Protein AF-A0A9E6AZG5-F1 (afdb_monomer)

Secondary structure (DSSP, 8-state):
--HHHHHHHHHHHHHHHHHHHHHHHHHHHHHHHHHHHHH-GGGSSEETTEE-HHHHHHHHHHHHHHHHHHHHHHHHHHHHHHHHHHHHHHHHHHHHHHTTT-

Foldseek 3Di:
DPVVV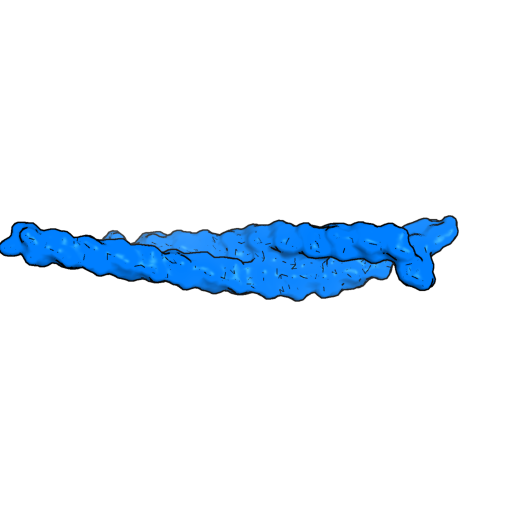VVVLLVVLLVQLQVQLQVQLCVQLVVVLVVCCVVCVVVQQHDPVGGDVVVSVVSSCVSNVVSSVVSSVVRSVVSSVVVVVVVVVVVVVVVVVVVVVD

Solvent-accessible surface area (backbone atoms only — not comparable to full-atom values): 5407 Å² total; per-residue (Å²): 145,64,79,72,55,59,61,51,52,57,55,51,27,54,53,49,6,50,51,49,3,51,55,52,11,50,52,54,22,52,54,50,48,52,48,50,55,69,70,24,73,93,46,60,34,41,51,100,93,45,68,35,61,66,55,52,48,53,54,33,50,68,41,24,55,58,38,24,52,52,43,13,53,52,48,20,54,49,50,48,52,52,53,52,51,55,53,54,54,54,52,53,57,51,56,61,54,50,72,73,76,111

Radius of gyration: 22.8 Å; Cα contacts (8 Å, |Δi|>4): 71; chains: 1; bounding box: 53×23×68 Å

Mean predicted aligned error: 7.4 Å

Nearest PDB structures (foldseek):
  5bs1-assembly2_C  TM=3.365E-01  e=4.104E+00  Chlamydomonas reinhardtii
  8i6s-assembly1_A  TM=3.724E-01  e=9.579E+00  Pseudomonas aeruginosa

Sequence (102 aa):
MILIDIKKISTQFWSFGLLVGTLGAALITSVIMTWELIENPGEIFRHAQGVNWSFVFDTASSWFVPSFLYLGLTSAIAHLSISALTLGLNKKSQDENKDKVD

pLDDT: mean 88.22, std 12.58, range [48.38, 98.31]

Structure (mmCIF, N/CA/C/O backbone):
data_AF-A0A9E6AZG5-F1
#
_entry.id   AF-A0A9E6AZG5-F1
#
loop_
_atom_site.group_PDB
_atom_site.id
_atom_site.type_symbol
_atom_site.label_atom_id
_atom_site.label_alt_id
_atom_site.label_comp_id
_atom_site.label_asym_id
_atom_site.label_entity_id
_atom_site.label_seq_id
_atom_site.pdbx_PDB_ins_code
_atom_site.Cartn_x
_atom_site.Cartn_y
_atom_site.Cartn_z
_atom_site.occupancy
_atom_site.B_iso_or_equiv
_atom_site.auth_seq_id
_atom_site.auth_comp_id
_atom_site.auth_asym_id
_atom_site.auth_atom_id
_atom_site.pdbx_PDB_model_num
ATOM 1 N N . MET A 1 1 ? -25.352 -9.637 27.479 1.00 48.38 1 MET A N 1
ATOM 2 C CA . MET A 1 1 ? -25.395 -9.318 26.035 1.00 48.38 1 MET A CA 1
ATOM 3 C C . MET A 1 1 ? -24.274 -8.326 25.702 1.00 48.38 1 MET A C 1
ATOM 5 O O . MET A 1 1 ? -24.547 -7.172 25.443 1.00 48.38 1 MET A O 1
ATOM 9 N N . ILE A 1 2 ? -23.004 -8.737 25.844 1.00 52.09 2 ILE A N 1
ATOM 10 C CA . ILE A 1 2 ? -21.812 -7.857 25.691 1.00 52.09 2 ILE A CA 1
ATOM 11 C C . ILE A 1 2 ? -20.679 -8.597 24.944 1.00 52.09 2 ILE A C 1
ATOM 13 O O . ILE A 1 2 ? -19.928 -8.003 24.182 1.00 52.09 2 ILE A O 1
ATOM 17 N N . LEU A 1 3 ? -20.598 -9.927 25.078 1.00 51.19 3 LEU A N 1
ATOM 18 C CA . LEU A 1 3 ? -19.562 -10.756 24.441 1.00 51.19 3 LEU A CA 1
ATOM 19 C C . LEU A 1 3 ? -19.686 -10.917 22.912 1.00 51.19 3 LEU A C 1
ATOM 21 O O . LEU A 1 3 ? -18.716 -11.318 22.275 1.00 51.19 3 LEU A O 1
ATOM 25 N N . ILE A 1 4 ? -20.842 -10.608 22.314 1.00 52.00 4 ILE A N 1
ATOM 26 C CA . ILE A 1 4 ? -21.062 -10.775 20.865 1.00 52.00 4 ILE A CA 1
ATOM 27 C C . ILE A 1 4 ? -20.422 -9.623 20.058 1.00 52.00 4 ILE A C 1
ATOM 29 O O . ILE A 1 4 ? -19.988 -9.847 18.928 1.00 52.00 4 ILE A O 1
ATOM 33 N N . ASP A 1 5 ? -20.259 -8.428 20.638 1.00 57.88 5 ASP A N 1
ATOM 34 C CA . ASP A 1 5 ? -19.784 -7.245 19.898 1.00 57.88 5 ASP A CA 1
ATOM 35 C C . ASP A 1 5 ? -18.259 -7.172 19.724 1.00 57.88 5 ASP A C 1
ATOM 37 O O . ASP A 1 5 ? -17.775 -6.744 18.676 1.00 57.88 5 ASP A O 1
ATOM 41 N N . ILE A 1 6 ? -17.469 -7.671 20.681 1.00 60.81 6 ILE A N 1
ATOM 42 C CA . ILE A 1 6 ? -15.996 -7.562 20.631 1.00 60.81 6 ILE A CA 1
ATOM 43 C C . ILE A 1 6 ? -15.407 -8.370 19.463 1.00 60.81 6 ILE A C 1
ATOM 45 O O . ILE A 1 6 ? -14.500 -7.909 18.770 1.00 60.81 6 ILE A O 1
ATOM 49 N N . LYS A 1 7 ? -15.949 -9.567 19.204 1.00 61.09 7 LYS A N 1
ATOM 50 C CA . LYS A 1 7 ? -15.480 -10.447 18.120 1.00 61.09 7 LYS A CA 1
ATOM 51 C C . LYS A 1 7 ? -15.829 -9.888 16.735 1.00 61.09 7 LYS A C 1
ATOM 53 O O . LYS A 1 7 ? -15.092 -10.090 15.770 1.00 61.09 7 LYS A O 1
ATOM 58 N N . LYS A 1 8 ? -16.949 -9.169 16.634 1.00 65.31 8 LYS A N 1
ATOM 59 C CA . LYS A 1 8 ? -17.400 -8.525 15.396 1.00 65.31 8 LYS A CA 1
ATOM 60 C C . LYS A 1 8 ? -16.527 -7.312 15.063 1.00 65.31 8 LYS A C 1
ATOM 62 O O . LYS A 1 8 ? -16.056 -7.202 13.934 1.00 65.31 8 LYS A O 1
ATOM 67 N N . ILE A 1 9 ? -16.213 -6.495 16.068 1.00 66.44 9 ILE A N 1
ATOM 68 C CA . ILE A 1 9 ? -15.299 -5.349 15.949 1.00 66.44 9 ILE A CA 1
ATOM 69 C C . ILE A 1 9 ? -13.882 -5.799 15.559 1.00 66.44 9 ILE A C 1
ATOM 71 O O . ILE A 1 9 ? -13.280 -5.210 14.662 1.00 66.44 9 ILE A O 1
ATOM 75 N N . SER A 1 10 ? -13.354 -6.872 16.164 1.00 65.62 10 SER A N 1
ATOM 76 C CA . SER A 1 10 ? -11.999 -7.355 15.849 1.00 65.62 10 SER A CA 1
ATOM 77 C C . SER A 1 10 ? -11.866 -7.937 14.435 1.00 65.62 10 SER A C 1
ATOM 79 O O . SER A 1 10 ? -10.816 -7.805 13.808 1.00 65.62 10 SER A O 1
ATOM 81 N N . THR A 1 11 ? -12.931 -8.539 13.899 1.00 67.94 11 THR A N 1
ATOM 82 C CA . THR A 1 11 ? -12.936 -9.089 12.531 1.00 67.94 11 THR A CA 1
ATOM 83 C C . THR A 1 11 ? -13.077 -7.979 11.478 1.00 67.94 11 THR A C 1
ATOM 85 O O . THR A 1 11 ? -12.439 -8.023 10.423 1.00 67.94 11 THR A O 1
ATOM 88 N N . GLN A 1 12 ? -13.868 -6.941 11.777 1.00 78.00 12 GLN A N 1
ATOM 89 C CA . GLN A 1 12 ? -14.008 -5.756 10.922 1.00 78.00 12 GLN A CA 1
ATOM 90 C C . GLN A 1 12 ? -12.725 -4.918 10.875 1.00 78.00 12 GLN A C 1
ATOM 92 O O . GLN A 1 12 ? -12.380 -4.400 9.818 1.00 78.00 12 GLN A O 1
ATOM 97 N N . PHE A 1 13 ? -11.982 -4.857 11.982 1.00 82.06 13 PHE A N 1
ATOM 98 C CA . PHE A 1 13 ? -10.687 -4.182 12.075 1.00 82.06 13 PHE A CA 1
ATOM 99 C C . PHE A 1 13 ? -9.663 -4.704 11.058 1.00 82.06 13 PHE A C 1
ATOM 101 O O . PHE A 1 13 ? -9.111 -3.919 10.288 1.00 82.06 13 PHE A O 1
ATOM 108 N N . TRP A 1 14 ? -9.437 -6.022 11.016 1.00 86.38 14 TRP A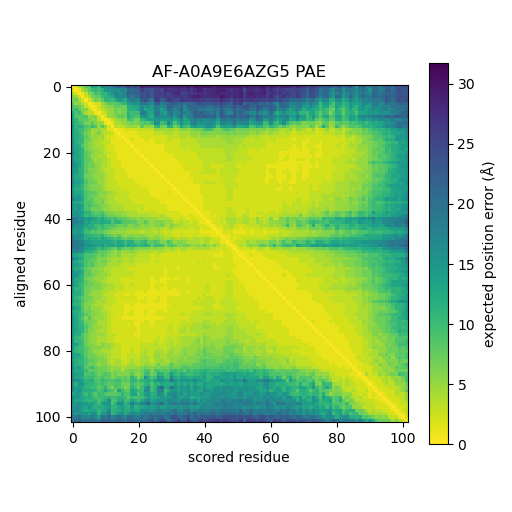 N 1
ATOM 109 C CA . TRP A 1 14 ? -8.465 -6.609 10.088 1.00 86.38 14 TRP A CA 1
ATOM 110 C C . TRP A 1 14 ? -8.906 -6.431 8.639 1.00 86.38 14 TRP A C 1
ATOM 112 O O . TRP A 1 14 ? -8.095 -6.079 7.791 1.00 86.38 14 TRP A O 1
ATOM 122 N N . SER A 1 15 ? -10.200 -6.611 8.367 1.00 88.94 15 SER A N 1
ATOM 123 C CA . SER A 1 15 ? -10.758 -6.438 7.022 1.00 88.94 15 SER A CA 1
ATOM 124 C C . SER A 1 15 ? -10.607 -4.997 6.524 1.00 88.94 15 SER A C 1
ATOM 126 O O . SER A 1 15 ? -10.258 -4.785 5.366 1.00 88.94 15 SER A O 1
ATOM 128 N N . PHE A 1 16 ? -10.818 -4.009 7.401 1.00 91.44 16 PHE A N 1
ATOM 129 C CA . PHE A 1 16 ? -10.624 -2.596 7.080 1.00 91.44 16 PHE A CA 1
ATOM 130 C C . PHE A 1 16 ? -9.157 -2.289 6.768 1.00 91.44 16 PHE A C 1
ATOM 132 O O . PHE A 1 16 ? -8.862 -1.705 5.727 1.00 91.44 16 PHE A O 1
ATOM 139 N N . GLY A 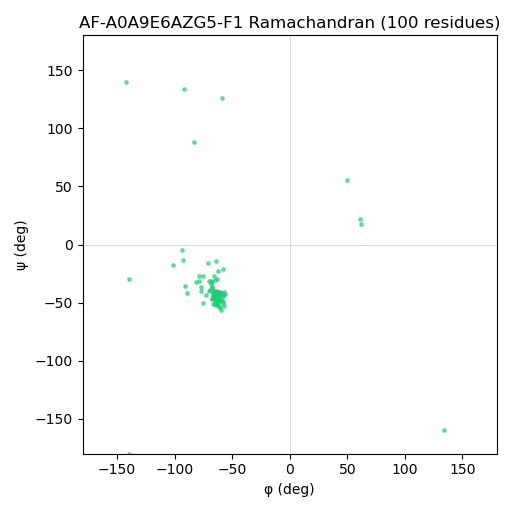1 17 ? -8.240 -2.748 7.627 1.00 94.06 17 GLY A N 1
ATOM 140 C CA . GLY A 1 17 ? -6.804 -2.592 7.411 1.00 94.06 17 GLY A CA 1
ATOM 141 C C . GLY A 1 17 ? -6.331 -3.223 6.105 1.00 94.06 17 GLY A C 1
ATOM 142 O O . GLY A 1 17 ? -5.651 -2.580 5.313 1.00 94.06 17 GLY A O 1
ATOM 143 N N . LEU A 1 18 ? -6.745 -4.462 5.833 1.00 95.81 18 LEU A N 1
ATOM 144 C CA . LEU A 1 18 ? -6.411 -5.157 4.589 1.00 95.81 18 LEU A CA 1
ATOM 145 C C . LEU A 1 18 ? -6.946 -4.414 3.362 1.00 95.81 18 LEU A C 1
ATOM 147 O O . LEU A 1 18 ? -6.204 -4.226 2.404 1.00 95.81 18 LEU A O 1
ATOM 151 N N . LEU A 1 19 ? -8.195 -3.940 3.397 1.00 96.62 19 LEU A N 1
ATOM 152 C CA . LEU A 1 19 ? -8.792 -3.202 2.284 1.00 96.62 19 LEU A CA 1
ATOM 153 C C . LEU A 1 19 ? -8.036 -1.899 1.995 1.00 96.62 19 LEU A C 1
ATOM 155 O O . LEU A 1 19 ? -7.657 -1.647 0.851 1.00 96.62 19 LEU A O 1
ATOM 159 N N . VAL A 1 20 ? -7.796 -1.083 3.025 1.00 97.12 20 VAL A N 1
ATOM 160 C CA . VAL A 1 20 ? -7.076 0.192 2.886 1.00 97.12 20 VAL A CA 1
ATOM 161 C C . VAL A 1 20 ? -5.630 -0.048 2.464 1.00 97.12 20 VAL A C 1
ATOM 163 O O . VAL A 1 20 ? -5.140 0.625 1.558 1.00 97.12 20 VAL A O 1
ATOM 166 N N . GLY A 1 21 ? -4.964 -1.031 3.072 1.00 97.88 21 GLY A N 1
ATOM 167 C CA . GLY A 1 21 ? -3.607 -1.434 2.727 1.00 97.88 21 GLY A CA 1
ATOM 168 C C . GLY A 1 21 ? -3.494 -1.848 1.265 1.00 97.88 21 GLY A C 1
ATOM 169 O O . GLY A 1 21 ? -2.643 -1.326 0.553 1.00 97.88 21 GLY A O 1
ATOM 170 N N . THR A 1 22 ? -4.367 -2.738 0.787 1.00 98.19 22 THR A N 1
ATOM 171 C CA . THR A 1 22 ? -4.344 -3.211 -0.604 1.00 98.19 22 THR A CA 1
ATOM 172 C C . THR A 1 22 ? -4.642 -2.087 -1.589 1.00 98.19 22 THR A C 1
ATOM 174 O O . THR A 1 22 ? -3.875 -1.903 -2.531 1.00 98.19 22 THR A O 1
ATOM 177 N N . LEU A 1 23 ? -5.716 -1.316 -1.383 1.00 98.31 23 LEU A N 1
ATOM 178 C CA . LEU A 1 23 ? -6.095 -0.244 -2.308 1.00 98.31 23 LEU A CA 1
ATOM 179 C C . LEU A 1 23 ? -5.052 0.877 -2.340 1.00 98.31 23 LEU A C 1
ATOM 181 O O . LEU A 1 23 ? -4.655 1.322 -3.415 1.00 98.31 23 LEU A O 1
ATOM 185 N N . GLY A 1 24 ? -4.581 1.310 -1.170 1.00 98.06 24 GLY A N 1
ATOM 186 C CA . GLY A 1 24 ? -3.585 2.369 -1.063 1.00 98.06 24 GLY A CA 1
ATOM 187 C C . GLY A 1 24 ? -2.227 1.952 -1.626 1.00 98.06 24 GLY A C 1
ATOM 188 O O . GLY A 1 24 ? -1.634 2.701 -2.401 1.00 98.06 24 GLY A O 1
ATOM 189 N N . ALA A 1 25 ? -1.758 0.740 -1.316 1.00 98.31 25 ALA A N 1
ATOM 190 C CA . ALA A 1 25 ? -0.507 0.225 -1.866 1.00 98.31 25 ALA A CA 1
ATOM 191 C C . ALA A 1 25 ? -0.583 0.026 -3.380 1.00 98.31 25 ALA A C 1
ATOM 193 O O . ALA A 1 25 ? 0.356 0.393 -4.083 1.00 98.31 25 ALA A O 1
ATOM 194 N N . ALA A 1 26 ? -1.699 -0.500 -3.897 1.00 98.06 26 ALA A N 1
ATOM 195 C CA . ALA A 1 26 ? -1.905 -0.654 -5.333 1.00 98.06 26 ALA A CA 1
ATOM 196 C C . ALA A 1 26 ? -1.882 0.701 -6.054 1.00 98.06 26 ALA A C 1
ATOM 198 O O . ALA A 1 26 ? -1.233 0.823 -7.090 1.00 98.06 26 ALA A O 1
ATOM 199 N N . LEU A 1 27 ? -2.523 1.730 -5.488 1.00 98.31 27 LEU A N 1
ATOM 200 C CA . LEU A 1 27 ? -2.524 3.076 -6.059 1.00 98.31 27 LEU A CA 1
ATOM 201 C C . LEU A 1 27 ? -1.112 3.678 -6.103 1.00 98.31 27 LEU A C 1
ATOM 203 O O . LEU A 1 27 ? -0.675 4.112 -7.166 1.00 98.31 27 LEU A O 1
ATOM 207 N N . ILE A 1 28 ? -0.389 3.664 -4.977 1.00 98.12 28 ILE A N 1
ATOM 208 C CA . ILE A 1 28 ? 0.986 4.188 -4.893 1.00 98.12 28 ILE A CA 1
ATOM 209 C C . ILE A 1 28 ? 1.889 3.463 -5.891 1.00 98.12 28 ILE A C 1
ATOM 211 O O . ILE A 1 28 ? 2.573 4.095 -6.694 1.00 98.12 28 ILE A O 1
ATOM 215 N N . THR A 1 29 ? 1.837 2.132 -5.882 1.00 98.00 29 THR A N 1
ATOM 216 C CA . THR A 1 29 ? 2.654 1.292 -6.760 1.00 98.00 29 THR A CA 1
ATOM 217 C C . THR A 1 29 ? 2.337 1.555 -8.227 1.00 98.00 29 THR A C 1
ATOM 219 O O . THR A 1 29 ? 3.251 1.700 -9.030 1.00 98.00 29 THR A O 1
ATOM 222 N N . SER A 1 30 ? 1.055 1.670 -8.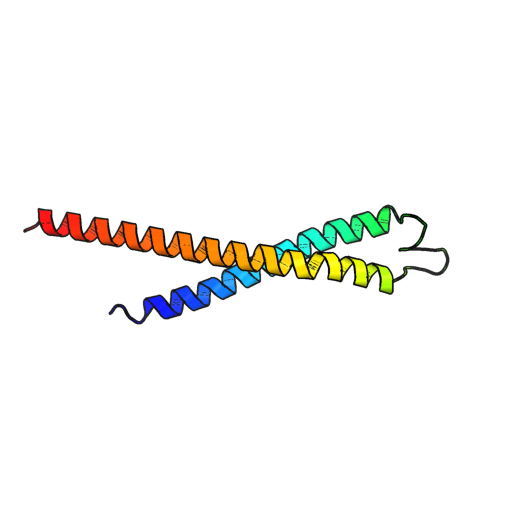588 1.00 97.25 30 SER A N 1
ATOM 223 C CA . SER A 1 30 ? 0.639 1.940 -9.966 1.00 97.25 30 SER A CA 1
ATOM 224 C C . SER A 1 30 ? 1.141 3.294 -10.458 1.00 97.25 30 SER A C 1
ATOM 226 O O . SER A 1 30 ? 1.578 3.392 -11.604 1.00 97.25 30 SER A O 1
ATOM 228 N N . VAL A 1 31 ? 1.084 4.332 -9.617 1.00 98.00 31 VAL A N 1
ATOM 229 C CA . VAL A 1 31 ? 1.580 5.671 -9.963 1.00 98.00 31 VAL A CA 1
ATOM 230 C C . VAL A 1 31 ? 3.082 5.624 -10.218 1.00 98.00 31 VAL A C 1
ATOM 232 O O . VAL A 1 31 ? 3.531 6.068 -11.272 1.00 98.00 31 VAL A O 1
ATOM 235 N N . ILE A 1 32 ? 3.845 5.030 -9.300 1.00 96.69 32 ILE A N 1
ATOM 236 C CA . ILE A 1 32 ? 5.307 4.979 -9.395 1.00 96.69 32 ILE A CA 1
ATOM 237 C C . ILE A 1 32 ? 5.751 4.109 -10.566 1.00 96.69 32 ILE A C 1
ATOM 239 O O . ILE A 1 32 ? 6.552 4.547 -11.378 1.00 96.69 32 ILE A O 1
ATOM 243 N N . MET A 1 33 ? 5.180 2.915 -10.725 1.00 95.62 33 MET A N 1
ATOM 244 C CA . MET A 1 33 ? 5.518 2.025 -11.835 1.00 95.62 33 MET A CA 1
ATOM 245 C C . MET A 1 33 ? 5.219 2.672 -13.193 1.00 95.62 33 MET A C 1
ATOM 247 O O . MET A 1 33 ? 6.014 2.549 -14.119 1.00 95.62 33 MET A O 1
ATOM 251 N N . THR A 1 34 ? 4.091 3.380 -13.318 1.00 95.88 34 THR A N 1
ATOM 252 C CA . THR A 1 34 ? 3.748 4.099 -14.556 1.00 95.88 34 THR A CA 1
ATOM 253 C C . THR A 1 34 ? 4.733 5.231 -14.819 1.00 95.88 34 THR A C 1
ATOM 255 O O . THR A 1 34 ? 5.188 5.390 -15.948 1.00 95.88 34 THR A O 1
ATOM 258 N N . TRP A 1 35 ? 5.086 5.992 -13.782 1.00 97.12 35 TRP A N 1
ATOM 259 C CA . TRP A 1 35 ? 6.062 7.072 -13.875 1.00 97.12 35 TRP A CA 1
ATOM 260 C C . TRP A 1 35 ? 7.435 6.558 -14.324 1.00 97.12 35 TRP A C 1
ATOM 262 O O . TRP A 1 35 ? 7.953 7.005 -15.344 1.00 97.12 35 TRP A O 1
ATOM 272 N N . GLU A 1 36 ? 7.973 5.559 -13.625 1.00 95.25 36 GLU A N 1
ATOM 273 C CA . GLU A 1 36 ? 9.270 4.932 -13.906 1.00 95.25 36 GLU A CA 1
ATOM 274 C C . GLU A 1 36 ? 9.314 4.311 -15.306 1.00 95.25 36 GLU A C 1
ATOM 276 O O . GLU A 1 36 ? 10.279 4.482 -16.052 1.00 95.25 36 GLU A O 1
ATOM 281 N N . LEU A 1 37 ? 8.229 3.646 -15.718 1.00 94.69 37 LEU A N 1
ATOM 282 C CA . LEU A 1 37 ? 8.135 3.065 -17.051 1.00 94.69 37 LEU A CA 1
ATOM 283 C C . LEU A 1 37 ? 8.089 4.137 -18.144 1.00 94.69 37 LEU A C 1
ATOM 285 O O . LEU A 1 37 ? 8.592 3.868 -19.233 1.00 94.69 37 LEU A O 1
ATOM 289 N N . ILE A 1 38 ? 7.500 5.317 -17.891 1.00 95.56 38 ILE A N 1
ATOM 290 C CA . ILE A 1 38 ? 7.435 6.453 -18.830 1.00 95.56 38 ILE A CA 1
ATOM 291 C C . ILE A 1 38 ? 8.781 7.175 -18.921 1.00 95.56 38 ILE A C 1
ATOM 293 O O . ILE A 1 38 ? 9.264 7.394 -20.037 1.00 95.56 38 ILE A O 1
ATOM 297 N N . GLU A 1 39 ? 9.370 7.531 -17.782 1.00 96.06 39 GLU A N 1
ATOM 298 C CA . GLU A 1 39 ? 10.644 8.251 -17.711 1.00 96.06 39 GLU A CA 1
ATOM 299 C C . GLU A 1 39 ? 11.797 7.376 -18.207 1.00 96.06 39 GLU A C 1
ATOM 301 O O . GLU A 1 39 ? 12.661 7.849 -18.943 1.00 96.06 39 GLU A O 1
ATOM 306 N N . ASN A 1 40 ? 11.736 6.074 -17.912 1.00 96.06 40 ASN A N 1
ATOM 307 C CA . ASN A 1 40 ? 12.692 5.069 -18.353 1.00 96.06 40 ASN A CA 1
ATOM 308 C C . ASN A 1 40 ? 14.156 5.482 -18.095 1.00 96.06 40 ASN A C 1
ATOM 310 O O . ASN A 1 40 ? 14.962 5.528 -19.035 1.00 96.0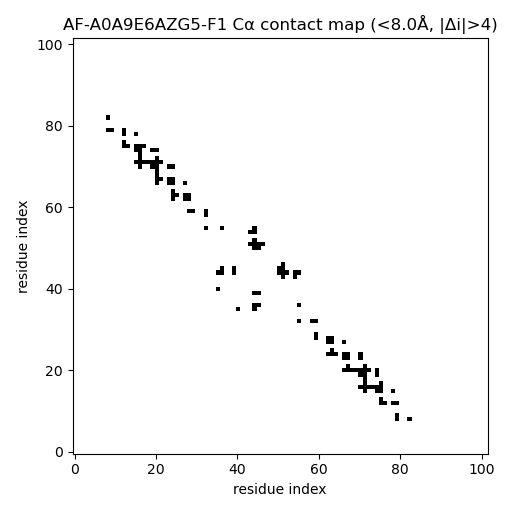6 40 ASN A O 1
ATOM 314 N N . PRO A 1 41 ? 14.514 5.811 -16.839 1.00 92.44 41 PRO A N 1
ATOM 315 C CA . PRO A 1 41 ? 15.851 6.280 -16.506 1.00 92.44 41 PRO A CA 1
ATOM 316 C C . PRO A 1 41 ? 16.901 5.238 -16.901 1.00 92.44 41 PRO A C 1
ATOM 318 O O . PRO A 1 41 ? 16.811 4.066 -16.538 1.00 92.44 41 PRO A O 1
ATOM 321 N N . GLY A 1 42 ? 17.897 5.657 -17.684 1.00 92.00 42 GLY A N 1
ATOM 322 C CA . GLY A 1 42 ? 18.973 4.769 -18.140 1.00 92.00 42 GLY A CA 1
ATOM 323 C C . GLY A 1 42 ? 18.515 3.596 -19.016 1.00 92.00 42 GLY A C 1
ATOM 324 O O . GLY A 1 42 ? 19.254 2.627 -19.143 1.00 92.00 42 GLY A O 1
ATOM 325 N N . GLU A 1 43 ? 17.308 3.663 -19.589 1.00 93.44 43 GLU A N 1
ATOM 326 C CA . GLU A 1 43 ? 16.722 2.627 -20.450 1.00 93.44 43 GLU A CA 1
ATOM 327 C C . GLU A 1 43 ? 16.518 1.247 -19.798 1.00 93.44 43 GLU A C 1
ATOM 329 O O . GLU A 1 43 ? 16.380 0.231 -20.482 1.00 93.44 43 GLU A O 1
ATOM 334 N N . ILE A 1 44 ? 16.455 1.195 -18.463 1.00 94.88 44 ILE A N 1
ATOM 335 C CA . ILE A 1 44 ? 16.361 -0.073 -17.723 1.0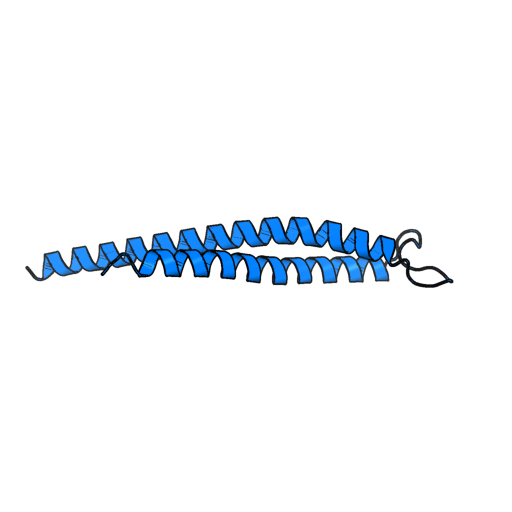0 94.88 44 ILE A CA 1
ATOM 336 C C . ILE A 1 44 ? 14.967 -0.711 -17.775 1.00 94.88 44 ILE A C 1
ATOM 338 O O . ILE A 1 44 ? 14.859 -1.932 -17.672 1.00 94.88 44 ILE A O 1
ATOM 342 N N . PHE A 1 45 ? 13.905 0.089 -17.941 1.00 94.56 45 PHE A N 1
ATOM 343 C CA . PHE A 1 45 ? 12.516 -0.389 -17.935 1.00 94.56 45 PHE A CA 1
ATOM 344 C C . PHE A 1 45 ? 12.020 -0.765 -19.331 1.00 94.56 45 PHE A C 1
ATOM 346 O O . PHE A 1 45 ? 11.264 -1.724 -19.483 1.00 94.56 45 PHE A O 1
ATOM 353 N N . ARG A 1 46 ? 12.445 -0.034 -20.365 1.00 95.50 46 ARG A N 1
ATOM 354 C CA . ARG A 1 46 ? 12.154 -0.341 -21.769 1.00 95.50 46 ARG A CA 1
ATOM 355 C C . ARG A 1 46 ? 13.361 -0.036 -22.655 1.00 95.50 46 ARG A C 1
ATOM 357 O O . ARG A 1 46 ? 14.002 1.001 -22.521 1.00 95.50 46 ARG A O 1
ATOM 364 N N . HIS A 1 47 ? 13.605 -0.915 -23.614 1.00 93.75 47 HIS A N 1
ATOM 365 C CA . HIS A 1 47 ? 14.648 -0.793 -24.630 1.00 93.75 47 HIS A CA 1
ATOM 366 C C . HIS A 1 47 ? 14.106 -1.265 -25.988 1.00 93.75 47 HIS A C 1
ATOM 368 O O . HIS A 1 47 ? 12.953 -1.684 -26.107 1.00 93.75 47 HIS A O 1
ATOM 374 N N . ALA A 1 48 ? 14.932 -1.223 -27.037 1.00 91.38 48 ALA A N 1
ATOM 375 C CA . ALA A 1 48 ? 14.517 -1.565 -28.403 1.00 91.38 48 ALA A CA 1
ATOM 376 C C . ALA A 1 48 ? 13.954 -2.995 -28.566 1.00 91.38 48 ALA A C 1
ATOM 378 O O . ALA A 1 48 ? 13.233 -3.259 -29.525 1.00 91.38 48 ALA A O 1
ATOM 379 N N . GLN A 1 49 ? 14.270 -3.915 -27.647 1.00 91.19 49 GLN A N 1
ATOM 380 C CA . GLN A 1 49 ? 13.774 -5.298 -27.679 1.00 91.19 49 GLN A CA 1
ATOM 381 C C . GLN A 1 49 ? 12.494 -5.506 -26.848 1.00 91.19 49 GLN A C 1
ATOM 383 O O . GLN A 1 49 ? 11.939 -6.602 -26.874 1.00 91.19 49 GLN A O 1
ATOM 388 N N . GLY A 1 50 ? 12.011 -4.486 -26.126 1.00 93.56 50 GLY A N 1
ATOM 389 C CA . GLY A 1 50 ? 10.775 -4.547 -25.344 1.00 93.56 50 GLY A CA 1
ATOM 390 C C . GLY A 1 50 ? 10.896 -3.978 -23.928 1.00 93.56 50 GLY A C 1
ATOM 391 O O . GLY A 1 50 ? 11.774 -3.172 -23.627 1.00 93.56 50 GLY A O 1
ATOM 392 N N . VAL A 1 51 ? 9.965 -4.392 -23.065 1.00 96.44 51 VAL A N 1
ATOM 393 C CA . VAL A 1 51 ? 9.901 -4.007 -21.646 1.00 96.44 51 VAL A CA 1
ATOM 394 C C . VAL A 1 51 ? 10.653 -5.028 -20.797 1.00 96.44 51 VAL A C 1
ATOM 396 O O . VAL A 1 51 ? 10.443 -6.235 -20.935 1.00 96.44 51 VAL A O 1
ATOM 399 N N . ASN A 1 52 ? 11.482 -4.543 -19.877 1.00 96.19 52 ASN A N 1
ATOM 400 C CA . ASN A 1 52 ? 12.153 -5.373 -18.891 1.00 96.19 52 ASN A CA 1
ATOM 401 C C . ASN A 1 52 ? 11.224 -5.639 -17.697 1.00 96.19 52 ASN A C 1
ATOM 403 O O . ASN A 1 52 ? 11.220 -4.919 -16.697 1.00 96.19 52 ASN A O 1
ATOM 407 N N . TRP A 1 53 ? 10.425 -6.699 -17.803 1.00 95.00 53 TRP A N 1
ATOM 408 C CA . TRP A 1 53 ? 9.445 -7.064 -16.778 1.00 95.00 53 TRP A CA 1
ATOM 409 C C . TRP A 1 53 ? 10.055 -7.414 -15.418 1.00 95.00 53 TRP A C 1
ATOM 411 O O . TRP A 1 53 ? 9.359 -7.278 -14.415 1.00 95.00 53 TRP A O 1
ATOM 421 N N . SER A 1 54 ? 11.331 -7.820 -15.364 1.00 95.88 54 SER A N 1
ATOM 422 C CA . SER A 1 54 ? 12.012 -8.079 -14.090 1.00 95.88 54 SER A CA 1
ATOM 423 C C . SER A 1 54 ? 12.140 -6.790 -13.287 1.00 95.88 54 SER A C 1
ATOM 425 O O . SER A 1 54 ? 11.675 -6.736 -12.155 1.00 95.88 54 SER A O 1
ATOM 427 N N . PHE A 1 55 ? 12.661 -5.722 -13.902 1.00 95.56 55 PHE A N 1
ATOM 428 C CA . PHE A 1 55 ? 12.760 -4.418 -13.240 1.00 95.56 55 PHE A CA 1
ATOM 429 C C . PHE A 1 55 ? 11.387 -3.848 -12.891 1.00 95.56 55 PHE A C 1
ATOM 431 O O . PHE A 1 55 ? 11.199 -3.347 -11.789 1.00 95.56 55 PHE A O 1
ATOM 438 N N . VAL A 1 56 ? 10.401 -3.976 -13.785 1.00 95.75 56 VAL A N 1
ATOM 439 C CA . VAL A 1 56 ? 9.023 -3.541 -13.497 1.00 95.75 56 VAL A CA 1
ATOM 440 C C . VAL A 1 56 ? 8.464 -4.258 -12.263 1.00 95.75 56 VAL A C 1
ATOM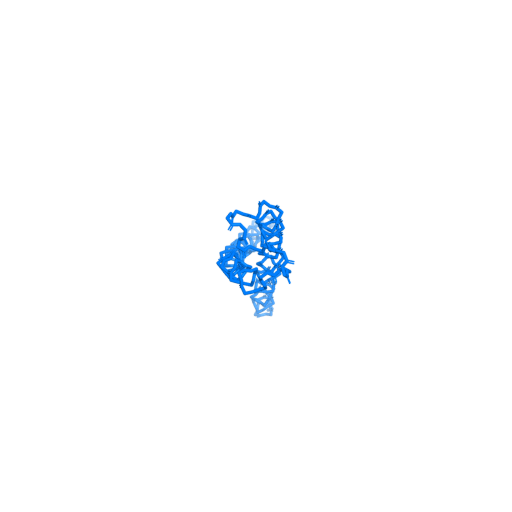 442 O O . VAL A 1 56 ? 7.870 -3.612 -11.401 1.00 95.75 56 VAL A O 1
ATOM 445 N N . PHE A 1 57 ? 8.666 -5.573 -12.147 1.00 96.50 57 PHE A N 1
ATOM 446 C CA . PHE A 1 57 ? 8.200 -6.359 -11.004 1.00 96.50 57 PHE A CA 1
ATOM 447 C C . PHE A 1 57 ? 8.970 -6.047 -9.713 1.00 96.50 57 PHE A C 1
ATOM 449 O O . PHE A 1 57 ? 8.361 -5.933 -8.646 1.00 96.50 57 PHE A O 1
ATOM 456 N N . ASP A 1 58 ? 10.286 -5.855 -9.791 1.00 96.94 58 ASP A N 1
ATOM 457 C CA . ASP A 1 58 ? 11.120 -5.486 -8.643 1.00 96.94 58 ASP A CA 1
ATOM 458 C C . ASP A 1 58 ? 10.736 -4.096 -8.109 1.00 96.94 58 ASP A C 1
ATOM 460 O O . ASP A 1 58 ? 10.562 -3.899 -6.903 1.00 96.94 58 ASP A O 1
ATOM 464 N N . THR A 1 59 ? 10.488 -3.133 -9.000 1.00 96.19 59 THR A N 1
ATOM 465 C CA . THR A 1 59 ? 9.952 -1.818 -8.630 1.00 96.19 59 THR A CA 1
ATOM 466 C C . THR A 1 59 ? 8.543 -1.941 -8.056 1.00 96.19 59 THR A C 1
ATOM 468 O O . THR A 1 59 ? 8.256 -1.381 -7.001 1.00 96.19 59 THR A O 1
ATOM 471 N N . ALA A 1 60 ? 7.657 -2.715 -8.684 1.00 97.06 60 ALA A N 1
ATOM 472 C CA . ALA A 1 60 ? 6.300 -2.887 -8.179 1.00 97.06 60 ALA A CA 1
ATOM 473 C C . ALA A 1 60 ? 6.285 -3.499 -6.767 1.00 97.06 60 ALA A C 1
ATOM 475 O O . ALA A 1 60 ? 5.617 -2.988 -5.873 1.00 97.06 60 ALA A O 1
ATOM 476 N N . SER A 1 61 ? 7.047 -4.567 -6.537 1.00 97.81 61 SER A N 1
ATOM 477 C 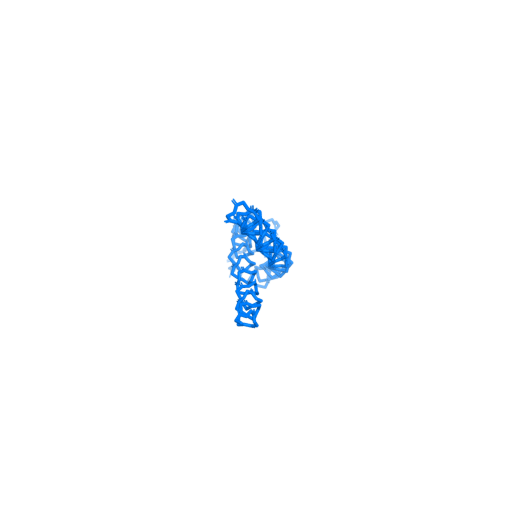CA . SER A 1 61 ? 7.092 -5.258 -5.245 1.00 97.81 61 SER A CA 1
ATOM 478 C C . SER A 1 61 ? 7.761 -4.424 -4.146 1.00 97.81 61 SER A C 1
ATOM 480 O O . SER A 1 61 ? 7.256 -4.397 -3.019 1.00 97.81 61 SER A O 1
ATOM 482 N N . SER A 1 62 ? 8.835 -3.695 -4.471 1.00 97.88 62 SER A N 1
ATOM 483 C CA . SER A 1 62 ? 9.544 -2.822 -3.523 1.00 97.88 62 SER A CA 1
ATOM 484 C C . SER A 1 62 ? 8.709 -1.638 -3.043 1.00 97.88 62 SER A C 1
ATOM 486 O O . SER A 1 62 ? 8.906 -1.194 -1.916 1.00 97.88 62 SER A O 1
ATOM 488 N N . TRP A 1 63 ? 7.739 -1.171 -3.832 1.00 98.12 63 TRP A N 1
ATOM 489 C 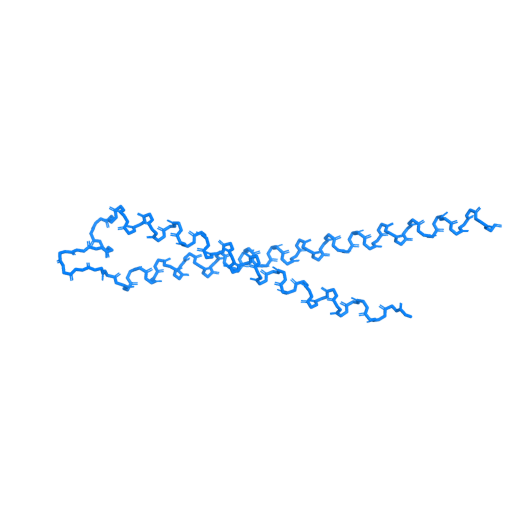CA . TRP A 1 63 ? 6.772 -0.162 -3.391 1.00 98.12 63 TRP A CA 1
ATOM 490 C C . TRP A 1 63 ? 5.529 -0.783 -2.753 1.00 98.12 63 TRP A C 1
ATOM 492 O O . TRP A 1 63 ? 5.089 -0.332 -1.695 1.00 98.12 63 TRP A O 1
ATOM 502 N N . PHE A 1 64 ? 4.995 -1.861 -3.328 1.00 98.31 64 PHE A N 1
ATOM 503 C CA . PHE A 1 64 ? 3.748 -2.460 -2.862 1.00 98.31 64 PHE A CA 1
ATOM 504 C C . PHE A 1 64 ? 3.853 -3.017 -1.445 1.00 98.31 64 PHE A C 1
ATOM 506 O O . PHE A 1 64 ? 3.022 -2.690 -0.601 1.00 98.31 64 PHE A O 1
ATOM 513 N N . VAL A 1 65 ? 4.859 -3.851 -1.162 1.00 98.12 65 VAL A N 1
ATOM 514 C CA . VAL A 1 65 ? 4.968 -4.559 0.124 1.00 98.12 65 VAL A CA 1
ATOM 515 C C . VAL A 1 65 ? 5.086 -3.595 1.311 1.00 98.12 65 VAL A C 1
ATOM 517 O O . VAL A 1 65 ? 4.266 -3.704 2.229 1.00 98.12 65 VAL A O 1
ATOM 520 N N . PRO A 1 66 ? 6.030 -2.633 1.337 1.00 97.94 66 PRO A N 1
ATOM 521 C CA . PRO A 1 66 ? 6.110 -1.703 2.456 1.00 97.94 66 PRO A CA 1
ATOM 522 C C . PRO A 1 66 ? 4.883 -0.793 2.534 1.00 97.94 66 PRO A C 1
ATOM 524 O O . PRO A 1 66 ? 4.357 -0.606 3.630 1.00 97.94 66 PRO A O 1
ATOM 527 N N . SER A 1 67 ? 4.364 -0.271 1.412 1.00 98.06 67 SER A N 1
ATOM 528 C CA . SER A 1 67 ? 3.141 0.544 1.440 1.00 98.06 67 SER A CA 1
ATOM 529 C C . SER A 1 67 ? 1.948 -0.232 1.996 1.00 98.06 67 SER A C 1
ATOM 531 O O . SER A 1 67 ? 1.208 0.305 2.817 1.00 98.06 67 SER A O 1
ATOM 533 N N . PHE A 1 68 ? 1.787 -1.501 1.617 1.00 98.25 68 PHE A N 1
ATOM 534 C CA . PHE A 1 68 ? 0.726 -2.372 2.121 1.00 98.25 68 PHE A CA 1
ATOM 535 C C . PHE A 1 68 ? 0.845 -2.574 3.630 1.00 98.25 68 PHE A C 1
ATOM 537 O O . PHE A 1 68 ? -0.138 -2.403 4.351 1.00 98.25 68 PHE A O 1
ATOM 544 N N . LEU A 1 69 ? 2.049 -2.887 4.115 1.00 97.94 69 LEU A N 1
ATOM 545 C CA . LEU A 1 69 ? 2.301 -3.092 5.539 1.00 97.94 69 LEU A CA 1
ATOM 546 C C . LEU A 1 69 ? 2.041 -1.821 6.349 1.00 97.94 69 LEU A C 1
ATOM 548 O O . LEU A 1 69 ? 1.320 -1.874 7.346 1.00 97.94 69 LEU A O 1
ATOM 552 N N . TYR A 1 70 ? 2.576 -0.677 5.918 1.00 97.56 70 TYR A N 1
ATOM 553 C CA . TYR A 1 70 ? 2.397 0.580 6.639 1.00 97.56 70 TYR A CA 1
ATOM 554 C C . TYR A 1 70 ? 0.944 1.047 6.618 1.00 97.56 70 TYR A C 1
ATOM 556 O O . TYR A 1 70 ? 0.380 1.318 7.678 1.00 97.56 70 TYR A O 1
ATOM 564 N N . LEU A 1 71 ? 0.310 1.115 5.446 1.00 97.81 71 LEU A N 1
ATOM 565 C CA . LEU A 1 71 ? -1.072 1.579 5.331 1.00 97.81 71 LEU A CA 1
ATOM 566 C C . LEU A 1 71 ? -2.042 0.611 5.998 1.00 97.81 71 LEU A C 1
ATOM 568 O O . LEU A 1 71 ? -2.935 1.048 6.721 1.00 97.81 71 LEU A O 1
ATOM 572 N N . GLY A 1 72 ? -1.855 -0.694 5.812 1.00 97.00 72 GLY A N 1
ATOM 573 C CA . GLY A 1 72 ? -2.718 -1.702 6.410 1.00 97.00 72 GLY A CA 1
ATOM 574 C C . GLY A 1 72 ? -2.642 -1.697 7.933 1.00 97.00 72 GLY A C 1
ATOM 575 O O . GLY A 1 72 ? -3.674 -1.650 8.599 1.00 97.00 72 GLY A O 1
ATOM 576 N N . LEU A 1 73 ? -1.432 -1.663 8.500 1.00 96.19 73 LEU A N 1
ATOM 577 C CA . LEU A 1 73 ? -1.258 -1.653 9.952 1.00 96.19 73 LEU A CA 1
ATOM 578 C C . LEU A 1 73 ? -1.762 -0.349 10.584 1.00 96.19 73 LEU A C 1
ATOM 580 O O . LEU A 1 73 ? -2.495 -0.385 11.572 1.00 96.19 73 LEU A O 1
ATOM 584 N N . THR A 1 74 ? -1.397 0.803 10.016 1.00 96.81 74 THR A N 1
ATOM 585 C CA . THR A 1 74 ? -1.796 2.108 10.569 1.00 96.81 74 THR A CA 1
ATOM 586 C C . THR A 1 74 ? -3.301 2.336 10.471 1.00 96.81 74 THR A C 1
ATOM 588 O O . THR A 1 74 ? -3.910 2.776 11.446 1.00 96.81 74 THR A O 1
ATOM 591 N N . SER A 1 75 ? -3.931 1.979 9.348 1.00 95.44 75 SER A N 1
ATOM 592 C CA . SER A 1 75 ? -5.385 2.101 9.179 1.00 95.44 75 SER A CA 1
ATOM 593 C C . SER A 1 75 ? -6.163 1.150 10.083 1.00 95.44 75 SER A C 1
ATOM 595 O O . SER A 1 75 ? -7.179 1.555 10.651 1.00 95.44 75 SER A O 1
ATOM 597 N N . ALA A 1 76 ? -5.667 -0.074 10.290 1.00 92.94 76 ALA A N 1
ATOM 598 C CA . ALA A 1 76 ? -6.250 -0.990 11.255 1.00 92.94 76 ALA A CA 1
ATOM 599 C C . ALA A 1 76 ? -6.214 -0.353 12.656 1.00 92.94 76 ALA A C 1
ATOM 601 O O . ALA A 1 76 ? -7.262 -0.170 13.282 1.00 92.94 76 ALA A O 1
ATOM 602 N N . ILE A 1 77 ? -5.032 0.053 13.140 1.00 93.19 77 ILE A N 1
ATOM 603 C CA . ILE A 1 77 ? -4.865 0.666 14.472 1.00 93.19 77 ILE A CA 1
ATOM 604 C C . ILE A 1 77 ? -5.754 1.906 14.633 1.00 93.19 77 ILE A C 1
ATOM 606 O O . ILE A 1 77 ? -6.403 2.065 15.672 1.00 93.19 77 ILE A O 1
ATOM 610 N N . ALA A 1 78 ? -5.831 2.760 13.611 1.00 92.75 78 ALA A N 1
ATOM 611 C CA . ALA A 1 78 ? -6.703 3.929 13.615 1.00 92.75 78 ALA A CA 1
ATOM 612 C C . ALA A 1 78 ? -8.181 3.532 13.768 1.00 92.75 78 ALA A C 1
ATOM 614 O O . ALA A 1 78 ? -8.873 4.065 14.636 1.00 92.75 78 ALA A O 1
ATOM 615 N N . HIS A 1 79 ? -8.652 2.548 12.997 1.00 89.56 79 HIS A N 1
ATOM 616 C CA . HIS A 1 79 ? -10.030 2.061 13.071 1.00 89.56 79 HIS A CA 1
ATOM 617 C C . HIS A 1 79 ? -10.368 1.486 14.454 1.00 89.56 79 HIS A C 1
ATOM 619 O O . HIS A 1 79 ? -11.437 1.771 15.001 1.00 89.56 79 HIS A O 1
ATOM 625 N N . LEU A 1 80 ? -9.453 0.715 15.054 1.00 88.62 80 LEU A N 1
ATOM 626 C CA . LEU A 1 80 ? -9.622 0.198 16.416 1.00 88.62 80 LEU A CA 1
ATOM 627 C C . LEU A 1 80 ? -9.706 1.331 17.442 1.00 88.62 80 LEU A C 1
ATOM 629 O O . LEU A 1 80 ? -10.589 1.317 18.297 1.00 88.62 80 LEU A O 1
ATOM 633 N N . SER A 1 81 ? -8.810 2.314 17.336 1.00 89.50 81 SER A N 1
ATOM 634 C CA . SER A 1 81 ? -8.737 3.440 18.272 1.00 89.50 81 SER A CA 1
ATOM 635 C C . SER A 1 81 ? -10.015 4.275 18.232 1.00 89.50 81 SER A C 1
ATOM 637 O O . SER A 1 81 ? -10.593 4.569 19.276 1.00 89.50 81 SER A O 1
ATOM 639 N N . ILE A 1 82 ? -10.507 4.590 17.030 1.00 89.00 82 ILE A N 1
ATOM 640 C CA . ILE A 1 82 ? -11.763 5.326 16.840 1.00 89.00 82 ILE A CA 1
ATOM 641 C C . ILE A 1 82 ? -12.936 4.520 17.403 1.00 89.00 82 ILE A C 1
ATOM 643 O O . ILE A 1 82 ? -13.717 5.048 18.189 1.00 89.00 82 ILE A O 1
ATOM 647 N N . SER A 1 83 ? -13.020 3.227 17.075 1.00 86.19 83 SER A N 1
ATOM 648 C CA . SER A 1 83 ? -14.094 2.353 17.565 1.00 86.19 83 SER A CA 1
ATOM 649 C C . SER A 1 83 ? -14.138 2.302 19.098 1.00 86.19 83 SER A C 1
ATOM 651 O O . SER A 1 83 ? -15.209 2.410 19.694 1.00 86.19 83 SER A O 1
ATOM 653 N N . ALA A 1 84 ? -12.977 2.185 19.751 1.00 84.62 84 ALA A N 1
ATOM 654 C CA . ALA A 1 84 ? -12.871 2.170 21.209 1.00 84.62 84 ALA A CA 1
ATOM 655 C C . ALA A 1 84 ? -13.302 3.506 21.840 1.00 84.62 84 ALA A C 1
ATOM 657 O O . ALA A 1 84 ? -14.049 3.508 22.822 1.00 84.62 84 ALA A O 1
ATOM 658 N N . LEU A 1 85 ? -12.884 4.635 21.258 1.00 88.25 85 LEU A N 1
ATOM 659 C CA . LEU A 1 85 ? -13.277 5.969 21.720 1.00 88.25 85 LEU A CA 1
ATOM 660 C C . LEU A 1 85 ? -14.788 6.188 21.587 1.00 88.25 85 LEU A C 1
ATOM 662 O O . LEU A 1 85 ? -15.430 6.625 22.541 1.00 88.25 85 LEU A O 1
ATOM 666 N N . THR A 1 86 ? -15.380 5.833 20.444 1.00 86.00 86 THR A N 1
ATOM 667 C CA . THR A 1 86 ? -16.823 5.980 20.212 1.00 86.00 86 THR A CA 1
ATOM 668 C C . THR A 1 86 ? -17.646 5.137 21.187 1.00 86.00 86 THR A C 1
ATOM 670 O O . THR A 1 86 ? -18.639 5.623 21.730 1.00 86.00 86 THR A O 1
ATOM 673 N N . LEU A 1 87 ? -17.222 3.901 21.473 1.00 83.50 87 LEU A N 1
ATOM 674 C CA . LEU A 1 87 ? -17.888 3.046 22.462 1.00 83.50 87 LEU A CA 1
ATOM 675 C C . LEU A 1 87 ? -17.793 3.616 23.882 1.00 83.50 87 LEU A C 1
ATOM 677 O O . LEU A 1 87 ? -18.788 3.619 24.609 1.00 83.50 87 LEU A O 1
ATOM 681 N N . GLY A 1 88 ? -16.619 4.124 24.270 1.00 81.81 88 GLY A N 1
ATOM 682 C CA . GLY A 1 88 ? -16.413 4.748 25.577 1.00 81.81 88 GLY A CA 1
ATOM 683 C C . GLY A 1 88 ? -17.296 5.981 25.790 1.00 81.81 88 GLY A C 1
ATOM 684 O O . GLY A 1 88 ? -17.918 6.118 26.845 1.00 81.81 88 GLY A O 1
ATOM 685 N N . LEU A 1 89 ? -17.410 6.842 24.774 1.00 82.44 89 LEU A N 1
ATOM 686 C CA . LEU A 1 89 ? -18.262 8.035 24.814 1.00 82.44 89 LEU A CA 1
ATOM 687 C C . LEU A 1 89 ? -19.751 7.683 24.911 1.00 82.44 89 LEU A C 1
ATOM 689 O O . LEU A 1 89 ? -20.471 8.275 25.715 1.00 82.44 89 LEU A O 1
ATOM 693 N N . ASN A 1 90 ? -20.209 6.698 24.134 1.00 83.31 90 ASN A N 1
ATOM 694 C CA . ASN A 1 90 ? -21.614 6.295 24.137 1.00 83.31 90 ASN A CA 1
ATOM 695 C C . ASN A 1 90 ? -22.031 5.684 25.485 1.00 83.31 90 ASN A C 1
ATOM 697 O O . ASN A 1 90 ? -23.102 5.991 26.001 1.00 83.31 90 ASN A O 1
ATOM 701 N N . LYS A 1 91 ? -21.156 4.874 26.101 1.00 80.06 91 LYS A N 1
ATOM 702 C CA . LYS A 1 91 ? -21.407 4.305 27.433 1.00 80.06 91 LYS A CA 1
ATOM 703 C C . LYS A 1 91 ? -21.561 5.396 28.496 1.00 80.06 91 LYS A C 1
ATOM 705 O O . LYS A 1 91 ? -22.549 5.393 29.222 1.00 80.06 91 LYS A O 1
ATOM 710 N N . LYS A 1 92 ? -20.632 6.359 28.541 1.00 82.19 92 LYS A N 1
ATOM 711 C CA . LYS A 1 92 ? -20.684 7.476 29.498 1.00 82.19 92 LYS A CA 1
ATOM 712 C C . LYS A 1 92 ? -21.994 8.269 29.384 1.00 82.19 92 LYS A C 1
ATOM 714 O O . LYS A 1 92 ? -22.589 8.614 30.398 1.00 82.19 92 LYS A O 1
ATOM 719 N N . SER A 1 93 ? -22.464 8.507 28.158 1.00 80.81 93 SER A N 1
ATOM 720 C CA . SER A 1 93 ? -23.731 9.207 27.919 1.00 80.81 93 SER A CA 1
ATOM 721 C C . SER A 1 93 ? -24.961 8.450 28.434 1.00 80.81 93 SER A C 1
ATOM 723 O O . SER A 1 93 ? -25.952 9.094 28.770 1.00 80.81 93 SER A O 1
ATOM 725 N N . GLN A 1 94 ? -24.944 7.114 28.458 1.00 79.12 94 GLN A N 1
ATOM 726 C CA . GLN A 1 94 ? -26.062 6.325 28.989 1.00 79.12 94 GLN A CA 1
ATOM 727 C C . GLN A 1 94 ? -26.082 6.315 30.517 1.00 79.12 94 GLN A C 1
ATOM 729 O O . GLN A 1 94 ? -27.157 6.452 31.099 1.00 79.12 94 GLN A O 1
ATOM 734 N N . ASP A 1 95 ? -24.908 6.208 31.144 1.00 82.31 95 ASP A N 1
ATOM 735 C CA . ASP A 1 95 ? -24.776 6.223 32.603 1.00 82.31 95 ASP A CA 1
ATOM 736 C C . ASP A 1 95 ? -25.259 7.575 33.178 1.00 82.31 95 ASP A C 1
ATOM 738 O O . ASP A 1 95 ? -26.112 7.598 34.061 1.00 82.31 95 ASP A O 1
ATOM 742 N N . GLU A 1 96 ? -24.848 8.708 32.585 1.00 82.00 96 GLU A N 1
ATOM 743 C CA . GLU A 1 96 ? -25.304 10.049 33.005 1.00 82.00 96 GLU A CA 1
ATOM 744 C C . GLU A 1 96 ? -26.813 10.289 32.822 1.00 82.00 96 GLU A C 1
ATOM 746 O O . GLU A 1 96 ? -27.405 11.098 33.536 1.00 82.00 96 GLU A O 1
ATOM 751 N N . ASN A 1 97 ? -27.446 9.646 31.836 1.00 78.62 97 ASN A N 1
ATOM 752 C CA . ASN A 1 97 ? -28.881 9.805 31.599 1.00 78.62 97 ASN A CA 1
ATOM 753 C C . ASN A 1 97 ? -29.707 8.970 32.587 1.00 78.62 97 ASN A C 1
ATOM 755 O O . ASN A 1 97 ? -30.794 9.381 32.977 1.00 78.62 97 ASN A O 1
ATOM 759 N N . LYS A 1 98 ? -29.182 7.819 33.019 1.00 77.69 98 LYS A N 1
ATOM 760 C CA . LYS A 1 98 ? -29.834 6.963 34.012 1.00 77.69 98 LYS A CA 1
ATOM 761 C C . LYS A 1 98 ? -29.890 7.637 35.387 1.00 77.69 98 LYS A C 1
ATOM 763 O O . LYS A 1 98 ? -30.964 7.702 35.969 1.00 77.69 98 LYS A O 1
ATOM 768 N N . ASP A 1 99 ? -28.785 8.242 35.825 1.00 77.25 99 ASP A N 1
ATOM 769 C CA . ASP A 1 99 ? -28.694 8.951 37.114 1.00 77.25 99 ASP A CA 1
ATOM 770 C C . ASP A 1 99 ? -29.614 10.188 37.222 1.00 77.25 99 ASP A C 1
ATOM 772 O O . ASP A 1 99 ? -29.799 10.724 38.309 1.00 77.25 99 ASP A O 1
ATOM 776 N N . LYS A 1 100 ? -30.172 10.685 36.108 1.00 73.69 100 LYS A N 1
ATOM 777 C CA . LYS A 1 100 ? -31.120 11.818 36.094 1.00 73.69 100 LYS A CA 1
ATOM 778 C C . LYS A 1 100 ? -32.590 11.402 36.152 1.00 73.69 100 LYS A C 1
ATOM 780 O O . LYS A 1 100 ? -33.449 12.273 36.283 1.00 73.69 100 LYS A O 1
ATOM 785 N N . VAL A 1 101 ? -32.880 10.122 35.937 1.00 75.12 101 VAL A N 1
ATOM 786 C CA . VAL A 1 101 ? -34.247 9.581 35.875 1.00 75.12 101 VAL A CA 1
ATOM 787 C C . VAL A 1 101 ? -34.632 8.885 37.188 1.00 75.12 101 VAL A C 1
ATOM 789 O O . VAL A 1 101 ? -35.826 8.726 37.445 1.00 75.12 101 VAL A O 1
ATOM 792 N N . ASP A 1 102 ? -33.641 8.540 38.013 1.00 60.03 102 ASP A N 1
ATOM 793 C CA . ASP A 1 102 ? -33.788 8.043 39.388 1.00 60.03 102 ASP A CA 1
ATOM 794 C C . ASP A 1 102 ? -33.795 9.203 40.411 1.00 60.03 102 ASP A C 1
ATOM 796 O O . ASP A 1 102 ? -34.521 9.087 41.428 1.00 60.03 102 ASP A O 1
#